Protein AF-A0A7S3U4V9-F1 (afdb_monomer_lite)

Foldseek 3Di:
DDDDDDDDDDQDDDVSVVVVVVVVVVVVVVVVVVVVCPQVDDPHDHDPVRVVVVVVVCVVCVVCVVPVVPDDPPDDDPVNVDFDDDDDQDPVQADPVRHGDPVVVVVVVVVRNVD

Radius of gyration: 22.4 Å; chains: 1; bounding box: 44×35×57 Å

InterPro domains:
  IPR033120 Hotdog acyl-CoA thioesterase (ACOT)-type domain [PS51770] (79-115)

pLDDT: mean 89.46, std 8.71, range [58.09, 97.31]

Secondary structure (DSSP, 8-state):
-PPPP-PPPP--HHHHHHHHHHHHHHHHHHHHHHHHGGGSSTTSPPPHHHHHHHHHHHHHHHHHHH-GGGS-TT---GGGG---------GGGB-TTSPBPHHHHHHHHHHHHH-

Sequence (115 aa):
GRAAQINPLEINGAEQTALFKLGEQRDAARKQARQQAKSSAVGSSLDDQGIKTAHALLEQSAPLLSMPSLAHKGDIFMQNTRLQNTFLTMPQQRNTAGRIFGGFLMRRAYELARS

Structure (mmCIF, N/CA/C/O backbone):
data_AF-A0A7S3U4V9-F1
#
_entry.id   AF-A0A7S3U4V9-F1
#
loop_
_atom_site.group_PDB
_atom_site.id
_atom_site.type_symbol
_atom_site.label_atom_id
_atom_site.label_alt_id
_atom_site.label_comp_id
_atom_site.label_asym_id
_atom_site.label_entity_id
_atom_site.label_seq_id
_atom_site.pdbx_PDB_ins_code
_atom_site.Cartn_x
_atom_site.Cartn_y
_atom_site.Cartn_z
_atom_site.occupancy
_atom_site.B_iso_or_equiv
_atom_site.auth_seq_id
_atom_site.auth_comp_id
_atom_site.auth_asym_id
_atom_site.auth_atom_id
_atom_site.pdbx_PDB_model_num
ATOM 1 N N . GLY A 1 1 ? 0.787 16.608 15.238 1.00 68.31 1 GLY A N 1
ATOM 2 C CA . GLY A 1 1 ? -0.537 16.627 15.892 1.00 68.31 1 GLY A CA 1
ATOM 3 C C . GLY A 1 1 ? -0.365 16.106 17.298 1.00 68.31 1 GLY A C 1
ATOM 4 O O . GLY A 1 1 ? 0.432 15.192 17.462 1.00 68.31 1 GLY A O 1
ATOM 5 N N . ARG A 1 2 ? -1.026 16.703 18.295 1.00 82.44 2 ARG A N 1
ATOM 6 C CA . ARG A 1 2 ? -0.991 16.181 19.671 1.00 82.44 2 ARG A CA 1
ATOM 7 C C . ARG A 1 2 ? -1.712 14.833 19.731 1.00 82.44 2 ARG A C 1
ATOM 9 O O . ARG A 1 2 ? -2.635 14.606 18.949 1.00 82.44 2 ARG A O 1
ATOM 16 N N . ALA A 1 3 ? -1.268 13.954 20.625 1.00 84.19 3 ALA A N 1
ATOM 17 C CA . ALA A 1 3 ? -1.981 12.716 20.904 1.00 84.19 3 ALA A CA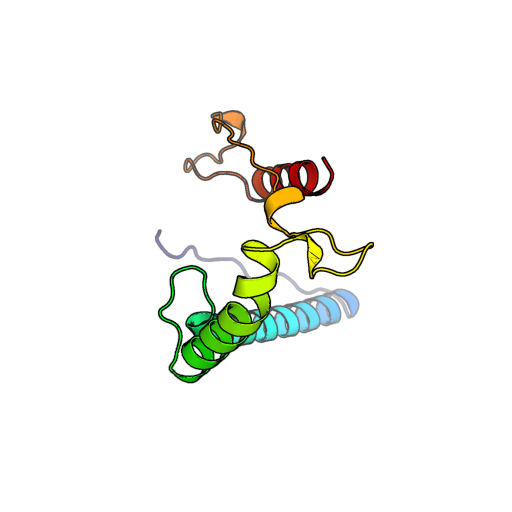 1
ATOM 18 C C . ALA A 1 3 ? -3.376 13.058 21.444 1.00 84.19 3 ALA A C 1
ATOM 20 O O . ALA A 1 3 ? -3.507 13.920 22.313 1.00 84.19 3 ALA A O 1
ATOM 21 N N . ALA A 1 4 ? -4.403 12.422 20.890 1.00 88.75 4 ALA A N 1
ATOM 22 C CA . ALA A 1 4 ? -5.759 12.509 21.409 1.00 88.75 4 ALA A CA 1
ATOM 23 C C . ALA A 1 4 ? -5.983 11.340 22.368 1.00 88.75 4 ALA A C 1
ATOM 25 O O . ALA A 1 4 ? -5.586 10.214 22.062 1.00 88.75 4 ALA A O 1
ATOM 26 N N . GLN A 1 5 ? -6.613 11.603 23.511 1.00 93.19 5 GLN A N 1
ATOM 27 C CA . GLN A 1 5 ? -7.109 10.537 24.369 1.00 93.19 5 GLN A CA 1
ATOM 28 C C . GLN A 1 5 ? -8.274 9.850 23.651 1.00 93.19 5 GLN A C 1
ATOM 30 O O . GLN A 1 5 ? -9.198 10.515 23.184 1.00 93.19 5 GLN A O 1
ATOM 35 N N . ILE A 1 6 ? -8.196 8.528 23.520 1.00 92.69 6 ILE A N 1
ATOM 36 C CA . ILE A 1 6 ? -9.224 7.708 22.877 1.00 92.69 6 ILE A CA 1
ATOM 37 C C . ILE A 1 6 ? -9.872 6.864 23.968 1.00 92.69 6 ILE A C 1
ATOM 39 O O . ILE A 1 6 ? -9.168 6.217 24.744 1.00 92.69 6 ILE A O 1
ATOM 43 N N . ASN A 1 7 ? -11.202 6.881 24.026 1.00 94.75 7 ASN A N 1
ATOM 44 C CA . ASN A 1 7 ? -11.947 6.052 24.965 1.00 94.75 7 ASN A CA 1
ATOM 45 C C . ASN A 1 7 ? -11.820 4.568 24.575 1.00 94.75 7 ASN A C 1
ATOM 47 O O . ASN A 1 7 ? -11.888 4.257 23.380 1.00 94.75 7 ASN A O 1
ATOM 51 N N . PRO A 1 8 ? -11.648 3.652 25.545 1.00 91.12 8 PRO A N 1
ATOM 52 C CA . PRO A 1 8 ? -11.678 2.221 25.271 1.00 91.12 8 PRO A CA 1
ATOM 53 C C . PRO A 1 8 ? -13.008 1.801 24.639 1.00 91.12 8 PRO A C 1
ATOM 55 O O . PRO A 1 8 ? -14.055 2.372 24.940 1.00 91.12 8 PRO A O 1
ATOM 58 N N . LEU A 1 9 ? -12.961 0.792 23.770 1.00 90.88 9 LEU A N 1
ATOM 59 C CA . LEU A 1 9 ? -14.172 0.165 23.248 1.00 90.88 9 LEU A CA 1
ATOM 60 C C . LEU A 1 9 ? -14.778 -0.727 24.333 1.00 90.88 9 LEU A C 1
ATOM 62 O O . LEU A 1 9 ? -14.061 -1.506 24.961 1.00 90.88 9 LEU A O 1
ATOM 66 N N . GLU A 1 10 ? -16.090 -0.639 24.525 1.00 93.56 10 GLU A N 1
ATOM 67 C CA . GLU A 1 10 ? -16.818 -1.598 25.351 1.00 93.56 10 GLU A CA 1
ATOM 68 C C . GLU A 1 10 ? -16.939 -2.921 24.592 1.00 93.56 10 GLU A C 1
ATOM 70 O O . GLU A 1 10 ? -17.393 -2.951 23.447 1.00 93.56 10 GLU A O 1
ATOM 75 N N . ILE A 1 11 ? -16.498 -4.012 25.219 1.00 92.69 11 ILE A N 1
ATOM 76 C CA . ILE A 1 11 ? -16.521 -5.353 24.633 1.00 92.69 11 ILE A CA 1
ATOM 77 C C . ILE A 1 11 ? -17.597 -6.154 25.354 1.00 92.69 11 ILE A C 1
ATOM 79 O O . ILE A 1 11 ? -17.430 -6.537 26.509 1.00 92.69 11 ILE A O 1
ATOM 83 N N . ASN A 1 12 ? -18.687 -6.430 24.649 1.00 93.62 12 ASN A N 1
ATOM 84 C CA . ASN A 1 12 ? -19.845 -7.137 25.168 1.00 93.62 12 ASN A CA 1
ATOM 85 C C . ASN A 1 12 ? -20.048 -8.450 24.399 1.00 93.62 12 ASN A C 1
ATOM 87 O O . ASN A 1 12 ? -20.328 -8.464 23.200 1.00 93.62 12 ASN A O 1
ATOM 91 N N . GLY A 1 13 ? -19.926 -9.574 25.106 1.00 95.81 13 GLY A N 1
ATOM 92 C CA . GLY A 1 13 ? -20.169 -10.907 24.554 1.00 95.81 13 GLY A CA 1
ATOM 93 C C . GLY A 1 13 ? -18.958 -11.576 23.888 1.00 95.81 13 GLY A C 1
ATOM 94 O O . GLY A 1 13 ? -17.887 -10.993 23.690 1.00 95.81 13 GLY A O 1
ATOM 95 N N . ALA A 1 14 ? -19.141 -12.855 23.552 1.00 95.12 14 ALA A N 1
ATOM 96 C CA . ALA A 1 14 ? -18.080 -13.716 23.029 1.00 95.12 14 ALA A CA 1
ATOM 97 C C . ALA A 1 14 ? -17.614 -13.298 21.623 1.00 95.12 14 ALA A C 1
ATOM 99 O O . ALA A 1 14 ? -16.417 -13.308 21.339 1.00 95.12 14 ALA A O 1
ATOM 100 N N . GLU A 1 15 ? -18.544 -12.878 20.760 1.00 95.06 15 GLU A N 1
ATOM 101 C CA . GLU A 1 15 ? -18.242 -12.459 19.387 1.00 95.06 15 GLU A CA 1
ATOM 102 C C . GLU A 1 15 ? -17.353 -11.207 19.349 1.00 95.06 15 GLU A C 1
ATOM 104 O O . GLU A 1 15 ? -16.313 -11.200 18.688 1.00 95.06 15 GLU A O 1
ATOM 109 N N . GLN A 1 16 ? -17.707 -10.166 20.110 1.00 95.69 16 GLN A N 1
ATOM 110 C CA . GLN A 1 16 ? -16.923 -8.928 20.159 1.00 95.69 16 GLN A CA 1
ATOM 111 C C . GLN A 1 16 ? -15.524 -9.171 20.729 1.00 95.69 16 GLN A C 1
ATOM 113 O O . GLN A 1 16 ? -14.545 -8.624 20.223 1.00 95.69 16 GLN A O 1
ATOM 118 N N . THR A 1 17 ? -15.412 -10.053 21.726 1.00 94.88 17 THR A N 1
ATOM 119 C CA . THR A 1 17 ? -14.121 -10.462 22.297 1.00 94.88 17 THR A CA 1
ATOM 120 C C . THR A 1 17 ? -13.234 -11.129 21.245 1.00 94.88 17 THR A C 1
ATOM 122 O O . THR A 1 17 ? -12.049 -10.806 21.123 1.00 94.88 17 THR A O 1
ATOM 125 N N . ALA A 1 18 ? -13.807 -12.029 20.440 1.00 96.06 18 ALA A N 1
ATOM 126 C CA . ALA A 1 18 ? -13.087 -12.692 19.359 1.00 96.06 18 ALA A CA 1
ATOM 127 C C . ALA A 1 18 ? -12.628 -11.694 18.279 1.00 96.06 18 ALA A C 1
ATOM 129 O O . ALA A 1 18 ? -11.468 -11.735 17.858 1.00 96.06 18 ALA A O 1
ATOM 130 N N . LEU A 1 19 ? -13.497 -10.760 17.871 1.00 95.81 19 LEU A N 1
ATOM 131 C CA . LEU A 1 19 ? -13.160 -9.713 16.900 1.00 95.81 19 LEU A CA 1
ATOM 132 C C . LEU A 1 19 ? -12.058 -8.780 17.408 1.00 95.81 19 LEU A C 1
ATOM 134 O O . LEU A 1 19 ? -11.158 -8.431 16.639 1.00 95.81 19 LEU A O 1
ATOM 138 N N . PHE A 1 20 ? -12.099 -8.407 18.689 1.00 95.19 20 PHE A N 1
ATOM 139 C CA . PHE A 1 20 ? -11.090 -7.552 19.307 1.00 95.19 20 PHE A CA 1
ATOM 140 C C . PHE A 1 20 ? -9.714 -8.227 19.299 1.00 95.19 20 PHE A C 1
ATOM 142 O O . PHE A 1 20 ? -8.757 -7.661 18.766 1.00 95.19 20 PHE A O 1
ATOM 149 N N . LYS A 1 21 ? -9.636 -9.485 19.756 1.00 96.00 21 LYS A N 1
ATOM 150 C CA . LYS A 1 21 ? -8.399 -10.286 19.743 1.00 96.00 21 LYS A CA 1
ATOM 151 C C . LYS A 1 21 ? -7.832 -10.448 18.330 1.00 96.00 21 LYS A C 1
ATOM 153 O O . LYS A 1 21 ? -6.625 -10.345 18.113 1.00 96.00 21 LYS A O 1
ATOM 158 N N . LEU A 1 22 ? -8.699 -10.663 17.342 1.00 96.56 22 LEU A N 1
ATOM 159 C CA . LEU A 1 22 ? -8.297 -10.738 15.938 1.00 96.56 22 LEU A CA 1
ATOM 160 C C . LEU A 1 22 ? -7.782 -9.382 15.416 1.00 96.56 22 LEU A C 1
ATOM 162 O O . LEU A 1 22 ? -6.840 -9.330 14.626 1.00 96.56 22 LEU A O 1
ATOM 166 N N . GLY A 1 23 ? -8.373 -8.270 15.858 1.00 95.75 23 GLY A N 1
ATOM 167 C CA . GLY A 1 23 ? -7.891 -6.914 15.585 1.00 95.75 23 GLY A CA 1
ATOM 168 C C . GLY A 1 23 ? -6.480 -6.664 16.122 1.00 95.75 23 GLY A C 1
ATOM 169 O O . GLY A 1 23 ? -5.633 -6.162 15.381 1.00 95.75 23 GLY A O 1
ATOM 170 N N . GLU A 1 24 ? -6.203 -7.077 17.360 1.00 95.81 24 GLU A N 1
A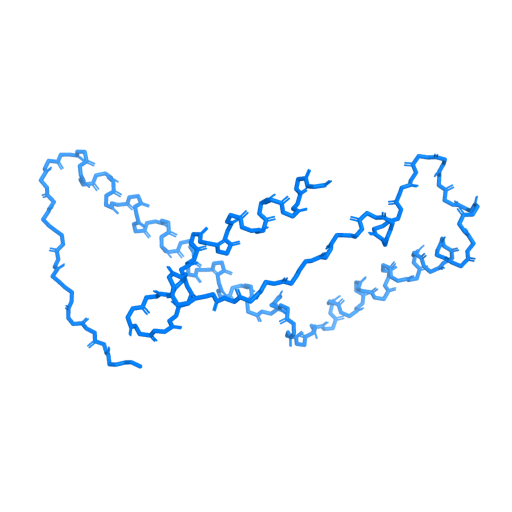TOM 171 C CA . GLU A 1 24 ? -4.874 -6.968 17.978 1.00 95.81 24 GLU A CA 1
ATOM 172 C C . GLU A 1 24 ? -3.816 -7.757 17.202 1.00 95.81 24 GLU A C 1
ATOM 174 O O . GLU A 1 24 ? -2.742 -7.230 16.902 1.00 95.81 24 GLU A O 1
ATOM 179 N N . GLN A 1 25 ? -4.140 -8.990 16.797 1.00 97.31 25 GLN A N 1
ATOM 180 C CA . GLN A 1 25 ? -3.257 -9.818 15.971 1.00 97.31 25 GLN A CA 1
ATOM 181 C C . GLN A 1 25 ? -2.925 -9.139 14.635 1.00 97.31 25 GLN A C 1
ATOM 183 O O . GLN A 1 25 ? -1.760 -9.091 14.234 1.00 97.31 25 GLN A O 1
ATOM 188 N N . ARG A 1 26 ? -3.926 -8.556 13.959 1.00 96.81 26 ARG A N 1
ATOM 189 C CA . ARG A 1 26 ? -3.711 -7.815 12.705 1.00 96.81 26 ARG A CA 1
ATOM 190 C C . ARG A 1 26 ? -2.854 -6.569 12.909 1.00 96.81 26 ARG A C 1
ATOM 192 O O . ARG A 1 26 ? -2.003 -6.279 12.069 1.00 96.81 26 ARG A O 1
ATOM 199 N N . ASP A 1 27 ? -3.063 -5.818 13.990 1.00 95.62 27 ASP A N 1
ATOM 200 C CA . ASP A 1 27 ? -2.258 -4.624 14.262 1.00 95.62 27 ASP A CA 1
ATOM 201 C C . ASP A 1 27 ? -0.801 -4.982 14.581 1.00 95.62 27 ASP A C 1
ATOM 203 O O . ASP A 1 27 ? 0.113 -4.334 14.062 1.00 95.62 27 ASP A O 1
ATOM 207 N N . ALA A 1 28 ? -0.574 -6.049 15.353 1.00 96.31 28 ALA A N 1
ATOM 208 C CA . ALA A 1 28 ? 0.758 -6.581 15.625 1.00 96.31 28 ALA A CA 1
ATOM 209 C C . ALA A 1 28 ? 1.472 -6.996 14.328 1.00 96.31 28 ALA A C 1
ATOM 211 O O . ALA A 1 28 ? 2.584 -6.530 14.063 1.00 96.31 28 ALA A O 1
ATOM 212 N N . ALA A 1 29 ? 0.803 -7.774 13.470 1.00 95.62 29 ALA A N 1
ATOM 213 C CA . ALA A 1 29 ? 1.345 -8.183 12.175 1.00 95.62 29 ALA A CA 1
ATOM 214 C C . ALA A 1 29 ? 1.657 -6.973 11.275 1.00 95.62 29 ALA A C 1
ATOM 216 O O . ALA A 1 29 ? 2.736 -6.881 10.690 1.00 95.62 29 ALA A O 1
ATOM 217 N N . ARG A 1 30 ? 0.758 -5.979 11.218 1.00 93.88 30 ARG A N 1
ATOM 218 C CA . ARG A 1 30 ? 0.970 -4.739 10.453 1.00 93.88 30 ARG A CA 1
ATOM 219 C C . ARG A 1 30 ? 2.171 -3.941 10.964 1.00 93.88 30 ARG A C 1
ATOM 221 O O . ARG A 1 30 ? 2.901 -3.360 10.161 1.00 93.88 30 ARG A O 1
ATOM 228 N N . LYS A 1 31 ? 2.375 -3.870 12.282 1.00 92.56 31 LYS A N 1
ATOM 229 C CA . LYS A 1 31 ? 3.534 -3.194 12.888 1.00 92.56 31 LYS A CA 1
ATOM 230 C C . LYS A 1 31 ? 4.840 -3.907 12.538 1.00 92.56 31 LYS A C 1
ATOM 232 O O . LYS A 1 31 ? 5.782 -3.228 12.134 1.00 92.56 31 LYS A O 1
ATOM 237 N N . GLN A 1 32 ? 4.874 -5.237 12.620 1.00 91.94 32 GLN A N 1
ATOM 238 C CA . GLN A 1 32 ? 6.036 -6.043 12.228 1.00 91.94 32 GLN A CA 1
ATOM 239 C C . GLN A 1 32 ? 6.364 -5.871 10.738 1.00 91.94 32 GLN A C 1
ATOM 241 O O . GLN A 1 32 ? 7.495 -5.532 10.396 1.00 91.94 32 GLN A O 1
ATOM 246 N N . ALA A 1 33 ? 5.363 -5.979 9.859 1.00 88.75 33 ALA A N 1
ATOM 247 C CA . ALA A 1 33 ? 5.540 -5.781 8.420 1.00 88.75 33 ALA A CA 1
ATOM 248 C C . ALA A 1 33 ? 6.076 -4.378 8.088 1.00 88.75 33 ALA A C 1
ATOM 250 O O . ALA A 1 33 ? 6.969 -4.231 7.261 1.00 88.75 33 ALA A O 1
ATOM 251 N N . ARG A 1 34 ? 5.593 -3.331 8.775 1.00 85.19 34 ARG A N 1
ATOM 252 C CA . ARG A 1 34 ? 6.128 -1.966 8.614 1.00 85.19 34 ARG A CA 1
ATOM 253 C C . ARG A 1 34 ? 7.583 -1.842 9.049 1.00 85.19 34 ARG A C 1
ATOM 255 O O . ARG A 1 34 ? 8.311 -1.072 8.439 1.00 85.19 34 ARG A O 1
ATOM 262 N N . GLN A 1 35 ? 7.993 -2.527 10.115 1.00 83.06 35 GLN A N 1
ATOM 263 C CA . GLN A 1 35 ? 9.385 -2.505 10.568 1.00 83.06 35 GLN A CA 1
ATOM 264 C C . GLN A 1 35 ? 10.305 -3.189 9.556 1.00 83.06 35 GLN A C 1
ATOM 266 O O . GLN A 1 35 ? 11.357 -2.639 9.251 1.00 83.06 35 GLN A O 1
ATOM 271 N N . GLN A 1 36 ? 9.873 -4.319 8.993 1.00 79.69 36 GLN A N 1
ATOM 272 C CA . GLN A 1 36 ? 10.601 -5.034 7.943 1.00 79.69 36 GLN A CA 1
ATOM 273 C C . GLN A 1 36 ? 10.671 -4.219 6.644 1.00 79.69 36 GLN A C 1
ATOM 275 O O . GLN A 1 36 ? 11.732 -4.095 6.052 1.00 79.69 36 GLN A O 1
ATOM 280 N N . ALA A 1 37 ? 9.569 -3.579 6.245 1.00 72.50 37 ALA A N 1
ATOM 281 C CA . ALA A 1 37 ? 9.490 -2.797 5.012 1.00 72.50 37 ALA A CA 1
ATOM 282 C C . ALA A 1 37 ? 10.220 -1.440 5.064 1.00 72.50 37 ALA A C 1
ATOM 284 O O . ALA A 1 37 ? 10.285 -0.754 4.046 1.00 72.50 37 ALA A O 1
ATOM 285 N N . LYS A 1 38 ? 10.774 -1.015 6.212 1.00 66.44 38 LYS A N 1
ATOM 286 C CA . LYS A 1 38 ? 11.541 0.245 6.307 1.00 66.44 38 LYS A CA 1
ATOM 287 C C . LYS A 1 38 ? 12.776 0.264 5.400 1.00 66.44 38 LYS A C 1
ATOM 289 O O . LYS A 1 38 ? 13.153 1.344 4.960 1.00 66.44 38 LYS A O 1
ATOM 294 N N . SER A 1 39 ? 13.379 -0.892 5.119 1.00 61.47 39 SER A N 1
ATOM 295 C CA . SER A 1 39 ? 14.497 -1.027 4.173 1.00 61.47 39 SER A CA 1
ATOM 296 C C . SER A 1 39 ? 14.050 -1.125 2.708 1.00 61.47 39 SER A C 1
ATOM 298 O O . SER A 1 39 ? 14.878 -0.999 1.813 1.00 61.47 39 SER A O 1
ATOM 300 N N . SER A 1 40 ? 12.754 -1.333 2.451 1.00 59.25 40 SER A N 1
ATOM 301 C CA . SER A 1 40 ? 12.176 -1.581 1.118 1.00 59.25 40 SER A CA 1
ATOM 302 C C . SER A 1 40 ? 11.234 -0.464 0.647 1.00 59.25 40 SER A C 1
ATOM 304 O O . SER A 1 40 ? 10.490 -0.639 -0.319 1.00 59.25 40 SER A O 1
ATOM 306 N N . ALA A 1 41 ? 11.190 0.66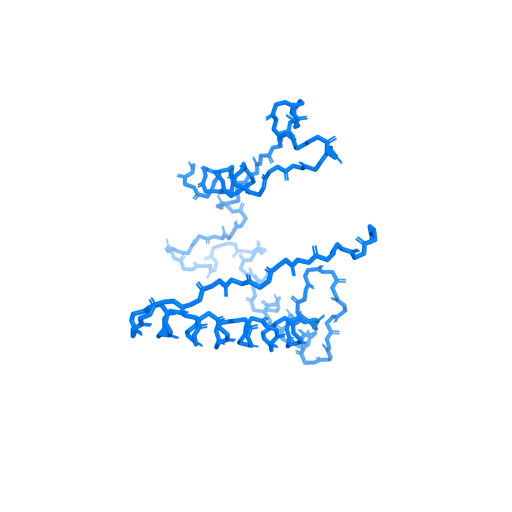4 1.357 1.00 62.50 41 ALA A N 1
ATOM 307 C CA . ALA A 1 41 ? 10.316 1.774 1.011 1.00 62.50 41 ALA A CA 1
ATOM 308 C C . ALA A 1 41 ? 10.790 2.451 -0.285 1.00 62.50 41 ALA A C 1
ATOM 310 O O . ALA A 1 41 ? 11.981 2.588 -0.541 1.00 62.50 41 ALA A O 1
ATOM 311 N N . VAL A 1 42 ? 9.857 2.935 -1.106 1.00 58.09 42 VAL A N 1
ATOM 312 C CA . VAL A 1 42 ? 10.208 3.737 -2.287 1.00 58.09 42 VAL A CA 1
ATOM 313 C C . VAL A 1 42 ? 11.020 4.957 -1.831 1.00 58.09 42 VAL A C 1
ATOM 315 O O . VAL A 1 42 ? 10.514 5.788 -1.077 1.00 58.09 42 VAL A O 1
ATOM 318 N N . GLY A 1 43 ? 12.279 5.037 -2.268 1.00 58.62 43 GLY A N 1
ATOM 319 C CA . GLY A 1 43 ? 13.223 6.088 -1.877 1.00 58.62 43 GLY A CA 1
ATOM 320 C C . GLY A 1 43 ? 14.133 5.761 -0.686 1.00 58.62 43 GLY A C 1
ATOM 321 O O . GLY A 1 43 ? 14.939 6.614 -0.318 1.00 58.62 43 GLY A O 1
ATOM 322 N N . SER A 1 44 ? 14.057 4.566 -0.084 1.00 68.50 44 SER A N 1
ATOM 323 C CA . SER A 1 44 ? 15.114 4.096 0.822 1.00 68.50 44 SER A CA 1
ATOM 324 C C . SER A 1 44 ? 16.348 3.665 0.027 1.00 68.50 44 SER A C 1
ATOM 326 O O . SER A 1 44 ? 16.229 3.134 -1.078 1.00 68.50 44 SER A O 1
ATOM 328 N N . SER A 1 45 ? 17.542 3.886 0.587 1.00 72.44 45 SER A N 1
ATOM 329 C CA . SER A 1 45 ? 18.768 3.306 0.028 1.00 72.44 45 SER A CA 1
ATOM 330 C C . SER A 1 45 ? 18.628 1.787 0.023 1.00 72.44 45 SER A C 1
ATOM 332 O O . SER A 1 45 ? 18.276 1.210 1.054 1.00 72.44 45 SER A O 1
ATOM 334 N N . LEU A 1 46 ? 18.893 1.156 -1.123 1.00 77.12 46 LEU A N 1
ATOM 335 C CA . LEU A 1 46 ? 19.039 -0.294 -1.175 1.00 77.12 46 LEU A CA 1
ATOM 336 C C . LEU A 1 46 ? 20.247 -0.698 -0.324 1.00 77.12 46 LEU A C 1
ATOM 338 O O . LEU A 1 46 ? 21.232 0.040 -0.240 1.00 77.12 46 LEU A O 1
ATOM 342 N N . ASP A 1 47 ? 20.150 -1.858 0.311 1.00 84.44 47 ASP A N 1
ATOM 343 C CA . ASP A 1 47 ? 21.300 -2.533 0.896 1.00 84.44 47 ASP A CA 1
ATOM 344 C C . ASP A 1 47 ? 22.156 -3.185 -0.205 1.00 84.44 47 ASP A C 1
ATOM 346 O O . ASP A 1 47 ? 21.751 -3.276 -1.369 1.00 84.44 47 ASP A O 1
ATOM 350 N N . ASP A 1 48 ? 23.353 -3.659 0.146 1.00 86.81 48 ASP A N 1
ATOM 351 C CA . ASP A 1 48 ? 24.291 -4.242 -0.826 1.00 86.81 48 ASP A CA 1
ATOM 352 C C . ASP A 1 48 ? 23.683 -5.422 -1.600 1.00 86.81 48 ASP A C 1
ATOM 354 O O . ASP A 1 48 ? 23.981 -5.631 -2.778 1.00 86.81 48 ASP A O 1
ATOM 358 N N . GLN A 1 49 ? 22.814 -6.200 -0.950 1.00 87.75 49 GLN A N 1
ATOM 359 C CA . GLN A 1 49 ? 22.104 -7.309 -1.587 1.00 87.75 49 GLN A CA 1
ATOM 360 C C . GLN A 1 49 ? 21.028 -6.809 -2.554 1.00 87.75 49 GLN A C 1
ATOM 362 O O . GLN A 1 49 ? 20.916 -7.325 -3.670 1.00 87.75 49 GLN A O 1
ATOM 367 N N . GLY A 1 50 ? 20.282 -5.771 -2.179 1.00 86.88 50 GLY A N 1
ATOM 368 C CA . GLY A 1 50 ? 19.343 -5.086 -3.056 1.00 86.88 50 GLY A CA 1
ATOM 369 C C . GLY A 1 50 ? 20.020 -4.515 -4.301 1.00 86.88 50 GLY A C 1
ATOM 370 O O . GLY A 1 50 ? 19.515 -4.711 -5.405 1.00 86.88 50 GLY A O 1
ATOM 371 N N . ILE A 1 51 ? 21.195 -3.890 -4.158 1.00 88.75 51 ILE A N 1
ATOM 372 C CA . ILE A 1 51 ? 21.974 -3.363 -5.292 1.00 88.75 51 ILE A CA 1
ATOM 373 C C . ILE A 1 51 ? 22.407 -4.494 -6.230 1.00 88.75 51 ILE A C 1
ATOM 375 O O . ILE A 1 51 ? 22.200 -4.394 -7.439 1.00 88.75 51 ILE A O 1
ATOM 379 N N . LYS A 1 52 ? 22.959 -5.591 -5.691 1.00 93.50 52 LYS A N 1
ATOM 380 C CA . LYS A 1 52 ? 23.351 -6.764 -6.495 1.00 93.50 52 LYS A CA 1
ATOM 381 C C . LYS A 1 52 ? 22.168 -7.349 -7.260 1.00 93.50 52 LYS A C 1
ATOM 383 O O . LYS A 1 52 ? 22.293 -7.661 -8.441 1.00 93.50 52 LYS A O 1
ATOM 388 N N . THR A 1 53 ? 21.017 -7.454 -6.602 1.00 92.12 53 THR A N 1
ATOM 389 C CA . THR A 1 53 ? 19.787 -7.972 -7.212 1.00 92.12 53 THR A CA 1
ATOM 390 C C . THR A 1 53 ? 19.299 -7.048 -8.326 1.00 92.12 53 THR A C 1
ATOM 392 O O . THR A 1 53 ? 18.994 -7.512 -9.421 1.00 92.12 53 THR A O 1
ATOM 395 N N . ALA A 1 54 ? 19.278 -5.735 -8.086 1.00 90.25 54 ALA A N 1
ATOM 396 C CA . ALA A 1 54 ? 18.893 -4.749 -9.090 1.00 90.25 54 ALA A CA 1
ATOM 397 C C . ALA A 1 54 ? 19.836 -4.770 -10.303 1.00 90.25 54 ALA A C 1
ATOM 399 O O . ALA A 1 54 ? 19.363 -4.745 -11.437 1.00 90.25 54 ALA A O 1
ATOM 400 N N . HIS A 1 55 ? 21.150 -4.873 -10.079 1.00 94.50 55 HIS A N 1
ATOM 401 C CA . HIS A 1 55 ? 22.131 -4.991 -11.157 1.00 94.50 55 HIS A CA 1
ATOM 402 C C . HIS A 1 55 ? 21.921 -6.268 -11.976 1.00 94.50 55 HIS A C 1
ATOM 404 O O . HIS A 1 55 ? 21.887 -6.202 -13.200 1.00 94.50 55 HIS A O 1
ATOM 410 N N . ALA A 1 56 ? 21.718 -7.415 -11.321 1.00 96.00 56 ALA A N 1
ATOM 411 C CA . ALA A 1 56 ? 21.459 -8.679 -12.007 1.00 96.00 56 ALA A CA 1
ATOM 412 C C . ALA A 1 56 ? 20.181 -8.622 -12.866 1.00 96.00 56 ALA A C 1
ATOM 414 O O . ALA A 1 56 ? 20.177 -9.086 -14.004 1.00 96.00 56 ALA A O 1
ATOM 415 N N . LEU A 1 57 ? 19.108 -8.006 -12.357 1.00 93.12 57 LEU A N 1
ATOM 416 C CA . LEU A 1 57 ? 17.870 -7.796 -13.117 1.00 93.12 57 LEU A CA 1
ATOM 417 C C . LEU A 1 57 ? 18.072 -6.842 -14.305 1.00 93.12 57 LEU A C 1
ATOM 419 O O . LEU A 1 57 ? 17.516 -7.063 -15.384 1.00 93.12 57 LEU A O 1
ATOM 423 N N . LEU A 1 58 ? 18.868 -5.784 -14.128 1.00 92.69 58 LEU A N 1
ATOM 424 C CA . LEU A 1 58 ? 19.204 -4.850 -15.202 1.00 92.69 58 LEU A CA 1
ATOM 425 C C . LEU A 1 58 ? 20.019 -5.544 -16.297 1.00 92.69 58 LEU A C 1
ATOM 427 O O . LEU A 1 58 ? 19.698 -5.405 -17.469 1.00 92.69 58 LEU A O 1
ATOM 431 N N . GLU A 1 59 ? 21.037 -6.318 -15.928 1.00 95.12 59 GLU A N 1
ATOM 432 C CA . GLU A 1 59 ? 21.903 -7.034 -16.867 1.00 95.12 59 GLU A CA 1
ATOM 433 C C . GLU A 1 59 ? 21.114 -8.036 -17.721 1.00 95.12 59 GLU A C 1
ATOM 435 O O . GLU A 1 59 ? 21.314 -8.115 -18.931 1.00 95.12 59 GLU A O 1
ATOM 440 N N . GLN A 1 60 ? 20.145 -8.731 -17.117 1.00 91.19 60 GLN A N 1
ATOM 441 C CA . GLN A 1 60 ? 19.246 -9.644 -17.830 1.00 91.19 60 GLN A CA 1
ATOM 442 C C . GLN A 1 60 ? 18.291 -8.919 -18.789 1.00 91.19 60 GLN A C 1
ATOM 444 O O . GLN A 1 60 ? 18.007 -9.415 -19.877 1.00 91.19 60 GLN A O 1
ATOM 449 N N . SER A 1 61 ? 17.771 -7.754 -18.395 1.00 90.44 61 SER A N 1
ATOM 450 C CA . SER A 1 61 ? 16.732 -7.044 -19.155 1.00 90.44 61 SER A CA 1
ATOM 451 C C . SER A 1 61 ? 17.274 -6.037 -20.173 1.00 90.44 61 SER A C 1
ATOM 453 O O . SER A 1 61 ? 16.601 -5.759 -21.166 1.00 90.44 61 SER A O 1
ATOM 455 N N . ALA A 1 62 ? 18.485 -5.509 -19.987 1.00 92.44 62 ALA A N 1
ATOM 456 C CA . ALA A 1 62 ? 19.059 -4.473 -20.845 1.00 92.44 62 ALA A CA 1
ATOM 457 C C . ALA A 1 62 ? 19.171 -4.877 -22.332 1.00 92.44 62 ALA A C 1
ATOM 459 O O . ALA A 1 62 ? 18.797 -4.059 -23.178 1.00 92.44 62 ALA A O 1
ATOM 460 N N . PRO A 1 63 ? 19.595 -6.106 -22.698 1.00 92.88 63 PRO A N 1
ATOM 461 C CA . PRO A 1 63 ? 19.599 -6.543 -24.096 1.00 92.88 63 PRO A CA 1
ATOM 462 C C . PRO A 1 63 ? 18.192 -6.630 -24.697 1.00 92.88 63 PRO A C 1
ATOM 464 O O . PRO A 1 63 ? 17.995 -6.295 -25.861 1.00 92.88 63 PRO A O 1
ATOM 467 N N . LEU A 1 64 ? 17.199 -7.037 -23.898 1.00 91.81 64 LEU A N 1
ATOM 468 C CA . LEU A 1 64 ? 15.803 -7.129 -24.338 1.00 91.81 64 LEU A CA 1
ATOM 469 C C . LEU A 1 64 ? 15.215 -5.738 -24.604 1.00 91.81 64 LEU A C 1
ATOM 471 O O . LEU A 1 64 ? 14.436 -5.559 -25.536 1.00 91.81 64 LEU A O 1
ATOM 475 N N . LEU A 1 65 ? 15.614 -4.737 -23.814 1.00 88.81 65 LEU A N 1
ATOM 476 C CA . LEU A 1 65 ? 15.205 -3.348 -24.014 1.00 88.81 65 LEU A CA 1
ATOM 477 C C . LEU A 1 65 ? 15.860 -2.717 -25.251 1.00 88.81 65 LEU A C 1
ATOM 479 O O . LEU A 1 65 ? 15.190 -1.980 -25.973 1.00 88.81 65 LEU A O 1
ATOM 483 N N . SER A 1 66 ? 17.148 -2.982 -25.498 1.00 91.06 66 SER A N 1
ATOM 484 C CA . SER A 1 66 ? 17.874 -2.414 -26.645 1.00 91.06 66 SER A CA 1
ATOM 485 C C . SER A 1 66 ? 17.521 -3.098 -27.965 1.00 91.06 66 SER A C 1
ATOM 487 O O . SER A 1 66 ? 17.479 -2.449 -29.010 1.00 91.06 66 SER A O 1
ATOM 489 N N . MET A 1 67 ? 17.226 -4.396 -27.917 1.00 91.88 67 MET A N 1
ATOM 490 C CA . MET A 1 67 ? 16.850 -5.209 -29.064 1.00 91.88 67 MET A CA 1
ATOM 491 C C . MET A 1 67 ? 15.579 -6.012 -28.741 1.00 91.88 67 MET A C 1
ATOM 493 O O . MET A 1 67 ? 15.651 -7.199 -28.413 1.00 91.88 67 MET A O 1
ATOM 497 N N . PRO A 1 68 ? 14.390 -5.396 -28.888 1.00 86.38 68 PRO A N 1
ATOM 498 C CA . PRO A 1 68 ? 13.112 -6.033 -28.559 1.00 86.38 68 PRO A CA 1
ATOM 499 C C . PRO A 1 68 ? 12.829 -7.332 -29.323 1.00 86.38 68 PRO A C 1
ATOM 501 O O . PRO A 1 68 ? 12.027 -8.143 -28.874 1.00 86.38 68 PRO A O 1
ATOM 504 N N . SER A 1 69 ? 13.492 -7.559 -30.461 1.00 88.50 69 SER A N 1
ATOM 505 C CA . SER A 1 69 ? 13.386 -8.799 -31.238 1.00 88.50 69 SER A CA 1
ATOM 506 C C . SER A 1 69 ? 13.913 -10.040 -30.509 1.00 88.50 69 SER A C 1
ATOM 508 O O . SER A 1 69 ? 13.557 -11.147 -30.907 1.00 88.50 69 SER A O 1
ATOM 510 N N . LEU A 1 70 ? 14.744 -9.876 -29.471 1.00 92.25 70 LEU A N 1
ATOM 511 C CA . LEU A 1 70 ? 15.210 -10.981 -28.628 1.00 92.25 70 LEU A CA 1
ATOM 512 C C . LEU A 1 70 ? 14.166 -11.422 -27.591 1.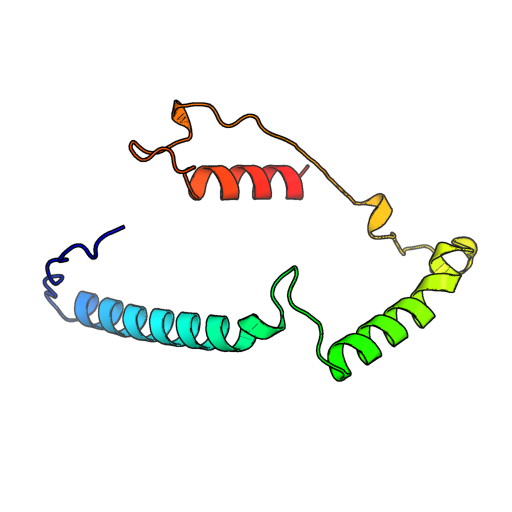00 92.25 70 LEU A C 1
ATOM 514 O O . LEU A 1 70 ? 14.296 -12.515 -27.042 1.00 92.25 70 LEU A O 1
ATOM 518 N N . ALA A 1 71 ? 13.152 -10.599 -27.308 1.00 89.88 71 ALA A N 1
ATOM 519 C CA . ALA A 1 71 ? 12.086 -10.964 -26.380 1.00 89.88 71 ALA A CA 1
ATOM 520 C C . ALA A 1 71 ? 11.185 -12.060 -26.968 1.00 89.88 71 ALA A C 1
ATOM 522 O O . ALA A 1 71 ? 11.063 -12.213 -28.189 1.00 89.88 71 ALA A O 1
ATOM 523 N N . HIS A 1 72 ? 10.532 -12.842 -26.106 1.00 90.44 72 HIS A N 1
ATOM 524 C CA . HIS A 1 72 ? 9.613 -13.867 -26.578 1.00 90.44 72 HIS A CA 1
ATOM 525 C C . HIS A 1 72 ? 8.391 -13.218 -27.248 1.00 90.44 72 HIS A C 1
ATOM 527 O O . HIS A 1 72 ? 7.950 -12.140 -26.858 1.00 90.44 72 HIS A O 1
ATOM 533 N N . LYS A 1 73 ? 7.789 -13.888 -28.242 1.00 84.69 73 LYS A N 1
ATOM 534 C CA . LYS A 1 73 ? 6.679 -13.330 -29.047 1.00 84.69 73 LYS A CA 1
ATOM 535 C C . LYS A 1 73 ? 5.416 -12.963 -28.242 1.00 84.69 73 LYS A C 1
ATOM 537 O O . LYS A 1 73 ? 4.524 -12.336 -28.802 1.00 84.69 73 LYS A O 1
ATOM 542 N N . GLY A 1 74 ? 5.327 -13.363 -26.973 1.00 87.06 74 GLY A N 1
ATOM 543 C CA . GLY A 1 74 ? 4.236 -13.019 -26.055 1.00 87.06 74 GLY A CA 1
ATOM 544 C C . GLY A 1 74 ? 4.620 -12.052 -24.932 1.00 87.06 74 GLY A C 1
ATOM 545 O O . GLY A 1 74 ? 3.754 -11.692 -24.138 1.00 87.06 74 GLY A O 1
ATOM 546 N N . ASP A 1 75 ? 5.884 -11.636 -24.844 1.00 89.50 75 ASP A N 1
ATOM 547 C CA . ASP A 1 75 ? 6.337 -10.758 -23.770 1.00 89.50 75 ASP A CA 1
ATOM 548 C C . ASP A 1 75 ? 5.895 -9.318 -24.039 1.00 89.50 75 ASP A C 1
ATOM 550 O O . ASP A 1 75 ? 6.074 -8.774 -25.131 1.00 89.50 75 ASP A O 1
ATOM 554 N N . ILE A 1 76 ? 5.343 -8.670 -23.013 1.00 90.19 76 ILE A N 1
ATOM 555 C CA . ILE A 1 76 ? 4.984 -7.253 -23.054 1.00 90.19 76 ILE A CA 1
ATOM 556 C C . ILE A 1 76 ? 5.836 -6.522 -22.023 1.00 90.19 76 ILE A C 1
ATOM 558 O O . ILE A 1 76 ? 5.758 -6.788 -20.824 1.00 90.19 76 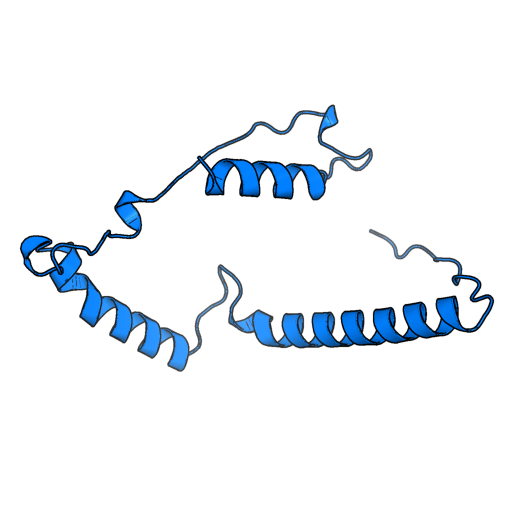ILE A O 1
ATOM 562 N N . PHE A 1 77 ? 6.652 -5.575 -22.484 1.00 90.12 77 PHE A N 1
ATOM 563 C CA . PHE A 1 77 ? 7.473 -4.766 -21.587 1.00 90.12 77 PHE A CA 1
ATOM 564 C C . PHE A 1 77 ? 6.615 -3.844 -20.719 1.00 90.12 77 PHE A C 1
ATOM 566 O O . PHE A 1 77 ? 5.687 -3.203 -21.210 1.00 90.12 77 PHE A O 1
ATOM 573 N N . MET A 1 78 ? 6.992 -3.698 -19.445 1.00 90.88 78 MET A N 1
ATOM 574 C CA . MET A 1 78 ? 6.275 -2.859 -18.471 1.00 90.88 78 MET A CA 1
ATOM 575 C C . MET A 1 78 ? 6.081 -1.410 -18.942 1.00 90.88 78 MET A C 1
ATOM 577 O O . MET A 1 78 ? 5.076 -0.780 -18.623 1.00 90.88 78 MET A O 1
ATOM 581 N N . GLN A 1 79 ? 7.032 -0.872 -19.713 1.00 89.69 79 GLN A N 1
ATOM 582 C CA . GLN A 1 79 ? 6.937 0.480 -20.273 1.00 89.69 79 GLN A CA 1
ATOM 583 C C . GLN A 1 79 ? 5.748 0.643 -21.232 1.00 89.69 79 GLN A C 1
ATOM 585 O O . GLN A 1 79 ? 5.168 1.724 -21.294 1.00 89.69 79 GLN A O 1
ATOM 590 N N . ASN A 1 80 ? 5.349 -0.433 -21.918 1.00 91.12 80 ASN A N 1
ATOM 591 C CA . ASN A 1 80 ? 4.242 -0.438 -22.874 1.00 91.12 80 ASN A CA 1
ATOM 592 C C . ASN A 1 80 ? 2.873 -0.553 -22.186 1.00 91.12 80 ASN A C 1
ATOM 594 O O . ASN A 1 80 ? 1.858 -0.247 -22.798 1.00 91.12 80 ASN A O 1
ATOM 598 N N . THR A 1 81 ? 2.831 -0.976 -20.920 1.00 92.81 81 THR A N 1
ATOM 599 C CA . THR A 1 81 ? 1.599 -1.096 -20.119 1.00 92.81 81 THR A CA 1
ATOM 600 C C . THR A 1 81 ? 1.498 -0.009 -19.049 1.00 92.81 81 THR A C 1
ATOM 602 O O . THR A 1 81 ? 0.718 -0.125 -18.105 1.00 92.81 81 THR A O 1
ATOM 605 N N . ARG A 1 82 ? 2.336 1.033 -19.128 1.00 92.25 82 ARG A N 1
ATOM 606 C CA . ARG A 1 82 ? 2.382 2.093 -18.122 1.00 92.25 82 ARG A CA 1
ATOM 607 C C . ARG A 1 82 ? 1.192 3.032 -18.291 1.00 92.25 82 ARG A C 1
ATOM 609 O O . ARG A 1 82 ? 1.036 3.667 -19.327 1.00 92.25 82 ARG A O 1
ATOM 616 N N . LEU A 1 83 ? 0.431 3.205 -17.215 1.00 94.25 83 LEU A N 1
ATOM 617 C CA . LEU A 1 83 ? -0.660 4.172 -17.130 1.00 94.25 83 LEU A CA 1
ATOM 618 C C . LEU A 1 83 ? -0.315 5.251 -16.109 1.00 94.25 83 LEU A C 1
ATOM 620 O O . LEU A 1 83 ? 0.245 4.971 -15.046 1.00 94.25 83 LEU A O 1
ATOM 624 N N . GLN A 1 84 ? -0.627 6.501 -16.434 1.00 92.44 84 GLN A N 1
ATOM 625 C CA . GLN A 1 84 ? -0.367 7.646 -15.568 1.00 92.44 84 GLN A CA 1
ATOM 626 C C . GLN A 1 84 ? -1.570 8.576 -15.562 1.00 92.44 84 GLN A C 1
ATOM 628 O O . GLN A 1 84 ? -2.200 8.796 -16.592 1.00 92.44 84 GLN A O 1
ATOM 633 N N . ASN A 1 85 ? -1.879 9.132 -14.394 1.00 92.50 85 ASN A N 1
ATOM 634 C CA . ASN A 1 85 ? -2.938 10.117 -14.248 1.00 92.50 85 ASN A CA 1
ATOM 635 C C . ASN A 1 85 ? -2.583 11.112 -13.139 1.00 92.50 85 ASN A C 1
ATOM 637 O O . ASN A 1 85 ? -1.927 10.751 -12.160 1.00 92.50 85 ASN A O 1
ATOM 641 N N . THR A 1 86 ? -3.046 12.349 -13.291 1.00 93.19 86 THR A N 1
ATOM 642 C CA . THR A 1 86 ? -2.822 13.451 -12.357 1.00 93.19 86 THR A CA 1
ATOM 643 C C . THR A 1 86 ? -4.159 14.103 -12.035 1.00 93.19 86 THR A C 1
ATOM 645 O O . THR A 1 86 ? -4.909 14.482 -12.930 1.00 93.19 86 THR A O 1
ATOM 648 N N . PHE A 1 87 ? -4.449 14.276 -10.745 1.00 89.69 87 PHE A N 1
ATOM 649 C CA . PHE A 1 87 ? -5.694 14.881 -10.275 1.00 89.69 87 PHE A CA 1
ATOM 650 C C . PHE A 1 87 ? -5.419 16.126 -9.441 1.00 89.69 87 PHE A C 1
ATOM 652 O O . PHE A 1 87 ? -4.617 16.091 -8.507 1.00 89.69 87 PHE A O 1
ATOM 659 N N . LEU A 1 88 ? -6.162 17.200 -9.709 1.00 92.00 88 LEU A N 1
ATOM 660 C CA . LEU A 1 88 ? -6.255 18.320 -8.782 1.00 92.00 88 LEU A CA 1
ATOM 661 C C . LEU A 1 88 ? -7.221 17.953 -7.653 1.00 92.00 88 LEU A C 1
ATOM 663 O O . LEU A 1 88 ? -8.403 17.697 -7.888 1.00 92.00 88 LEU A O 1
ATOM 667 N N . THR A 1 89 ? -6.727 17.936 -6.416 1.00 91.25 89 THR A N 1
ATOM 668 C CA . THR A 1 89 ? -7.565 17.576 -5.271 1.00 91.25 89 THR A CA 1
ATOM 669 C C . THR A 1 89 ? -8.443 18.745 -4.845 1.00 91.25 89 THR A C 1
ATOM 671 O O . THR A 1 89 ? -7.948 19.726 -4.284 1.00 91.25 89 THR A O 1
ATOM 674 N N . MET A 1 90 ? -9.749 18.650 -5.075 1.00 92.12 90 MET A N 1
ATOM 675 C CA . MET A 1 90 ? -10.710 19.701 -4.722 1.00 92.12 90 MET A CA 1
ATOM 676 C C . MET A 1 90 ? -10.984 19.747 -3.204 1.00 92.12 90 MET A C 1
ATOM 678 O O . MET A 1 90 ? -10.697 18.772 -2.502 1.00 92.12 90 MET A O 1
ATOM 682 N N . PRO A 1 91 ? -11.524 20.854 -2.656 1.00 93.06 91 PRO A N 1
ATOM 683 C CA . PRO A 1 91 ? -11.850 20.957 -1.230 1.00 93.06 91 PRO A CA 1
ATOM 684 C C . PRO A 1 91 ? -12.761 19.833 -0.709 1.00 93.06 91 PRO A C 1
ATOM 686 O O . PRO A 1 91 ? -12.544 19.337 0.390 1.00 93.06 91 PRO A O 1
ATOM 689 N N . GLN A 1 92 ? -13.708 19.349 -1.519 1.00 93.12 92 GLN A N 1
ATOM 690 C CA . GLN A 1 92 ? -14.636 18.264 -1.162 1.00 93.12 92 GLN A CA 1
ATOM 691 C C . GLN A 1 92 ? -13.940 16.903 -0.980 1.00 93.12 92 GLN A C 1
ATOM 693 O O . GLN A 1 92 ? -14.501 15.985 -0.392 1.00 93.12 92 GLN A O 1
ATOM 698 N N . GLN A 1 93 ? -12.712 16.752 -1.486 1.00 93.00 93 GLN A N 1
ATOM 699 C CA . GLN A 1 93 ? -11.920 15.519 -1.390 1.00 93.00 93 GLN A CA 1
ATOM 700 C C . GLN A 1 93 ? -11.001 15.513 -0.159 1.00 93.00 93 GLN A C 1
ATOM 702 O O . GLN A 1 93 ? -10.176 14.606 0.003 1.00 93.00 93 GLN A O 1
ATOM 707 N N . ARG A 1 94 ? -11.122 16.530 0.701 1.00 94.62 94 ARG A N 1
ATOM 708 C CA . ARG A 1 94 ? -10.285 16.747 1.879 1.00 94.62 94 ARG A CA 1
ATOM 709 C C . ARG A 1 94 ? -11.125 16.764 3.146 1.00 94.62 94 ARG A C 1
ATOM 711 O O . ARG A 1 94 ? -12.271 17.200 3.142 1.00 94.62 94 ARG A O 1
ATOM 718 N N . ASN A 1 95 ? -10.530 16.317 4.246 1.00 93.12 95 ASN A N 1
ATOM 719 C CA . ASN A 1 95 ? -11.106 16.531 5.567 1.00 93.12 95 ASN A CA 1
ATOM 720 C C . ASN A 1 95 ? -10.922 17.992 6.020 1.00 93.12 95 ASN A C 1
ATOM 722 O O . ASN A 1 95 ? -10.195 18.766 5.397 1.00 93.12 95 ASN A O 1
ATOM 726 N N . THR A 1 96 ? -11.539 18.365 7.143 1.00 93.25 96 THR A N 1
ATOM 727 C CA . THR A 1 96 ? -11.450 19.721 7.724 1.00 93.25 96 THR A CA 1
ATOM 728 C C . THR A 1 96 ? -10.024 20.143 8.095 1.00 93.25 96 THR A C 1
ATOM 730 O O . THR A 1 96 ? -9.735 21.330 8.172 1.00 93.25 96 THR A O 1
ATOM 733 N N . ALA A 1 97 ? -9.108 19.185 8.267 1.00 90.94 97 ALA A N 1
ATOM 734 C CA . ALA A 1 97 ? -7.681 19.427 8.475 1.00 90.94 97 ALA A CA 1
ATOM 735 C C . ALA A 1 97 ? -6.876 19.514 7.158 1.00 90.94 97 ALA A C 1
ATOM 737 O O . ALA A 1 97 ? -5.646 19.469 7.188 1.00 90.94 97 ALA A O 1
ATOM 738 N N . GLY A 1 98 ? -7.543 19.574 6.000 1.00 91.69 98 GLY A N 1
ATOM 739 C CA . GLY A 1 98 ? -6.932 19.709 4.675 1.00 91.69 98 GLY A CA 1
ATOM 740 C C . GLY A 1 98 ? -6.288 18.438 4.109 1.00 91.69 98 GLY A C 1
ATOM 741 O O . GLY A 1 98 ? -5.665 18.499 3.050 1.00 91.69 98 GLY A O 1
ATOM 742 N N . ARG A 1 99 ? -6.425 17.282 4.771 1.00 93.75 99 ARG A N 1
ATOM 743 C CA . ARG A 1 99 ? -5.835 16.006 4.326 1.00 93.75 99 ARG A CA 1
ATOM 744 C C . ARG A 1 99 ? -6.767 15.290 3.358 1.00 93.75 99 ARG A C 1
ATOM 746 O O . ARG A 1 99 ? -7.966 15.208 3.616 1.00 93.75 99 ARG A O 1
ATOM 753 N N . ILE A 1 100 ? -6.212 14.730 2.284 1.00 95.00 100 ILE A N 1
ATOM 754 C CA . ILE A 1 100 ? -6.985 13.957 1.303 1.00 95.00 100 ILE A CA 1
ATOM 755 C C . ILE A 1 100 ? -7.576 12.708 1.967 1.00 95.00 100 ILE A C 1
ATOM 757 O O . ILE A 1 100 ? -6.900 12.032 2.747 1.00 95.00 100 ILE A O 1
ATOM 761 N N . PHE A 1 101 ? -8.821 12.371 1.637 1.00 95.56 101 PHE A N 1
ATOM 762 C CA . PHE A 1 101 ? -9.416 11.113 2.081 1.00 95.56 101 PHE A CA 1
ATOM 763 C C . PHE A 1 101 ? -8.706 9.907 1.450 1.00 95.56 101 PHE A C 1
ATOM 765 O O . PHE A 1 101 ? -8.587 9.807 0.230 1.00 95.56 101 PHE A O 1
ATOM 772 N N . GLY A 1 102 ? -8.298 8.935 2.273 1.00 94.88 102 GLY A N 1
ATOM 773 C CA . GLY A 1 102 ? -7.649 7.712 1.785 1.00 94.88 102 GLY A CA 1
ATOM 774 C C . GLY A 1 102 ? -8.520 6.923 0.801 1.00 94.88 102 GLY A C 1
ATOM 775 O O . GLY A 1 102 ? -8.018 6.451 -0.213 1.00 94.88 102 GLY A O 1
ATOM 776 N N . GLY A 1 103 ? -9.836 6.859 1.033 1.00 95.31 103 GLY A N 1
ATOM 777 C CA . GLY A 1 103 ? -10.777 6.205 0.116 1.00 95.31 103 GLY A CA 1
ATOM 778 C C . GLY A 1 103 ? -10.824 6.846 -1.276 1.00 95.31 103 GLY A C 1
ATOM 779 O O . GLY A 1 103 ? -10.940 6.136 -2.272 1.00 95.31 103 GLY A O 1
ATOM 780 N N . PHE A 1 104 ? -10.648 8.170 -1.368 1.00 95.00 104 PHE A N 1
ATOM 781 C CA . PHE A 1 104 ? -10.531 8.855 -2.657 1.00 95.00 104 PHE A CA 1
ATOM 782 C C . PHE A 1 104 ? -9.276 8.399 -3.413 1.00 95.00 104 PHE A C 1
ATOM 784 O O . PHE A 1 104 ? -9.369 8.051 -4.589 1.00 95.00 104 PHE A O 1
ATOM 791 N N . LEU A 1 105 ? -8.124 8.329 -2.732 1.00 94.81 105 LEU A N 1
ATOM 792 C CA . LEU A 1 105 ? -6.871 7.850 -3.328 1.00 94.81 105 LEU A CA 1
ATOM 793 C C . LEU A 1 105 ? -6.984 6.394 -3.797 1.00 94.81 105 LEU A C 1
ATOM 795 O O . LEU A 1 105 ? -6.600 6.091 -4.923 1.00 94.81 105 LEU A O 1
ATOM 799 N N . MET A 1 106 ? -7.557 5.513 -2.969 1.00 96.06 106 MET A N 1
ATOM 800 C CA . MET A 1 106 ? -7.742 4.099 -3.320 1.00 96.06 106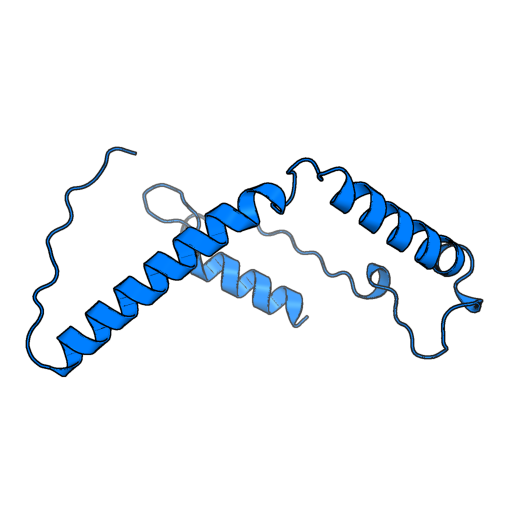 MET A CA 1
ATOM 801 C C . MET A 1 106 ? -8.638 3.934 -4.551 1.00 96.06 106 MET A C 1
ATOM 803 O O . MET A 1 106 ? -8.316 3.157 -5.444 1.00 96.06 106 MET A O 1
ATOM 807 N N . ARG A 1 107 ? -9.725 4.712 -4.643 1.00 94.69 107 ARG A N 1
ATOM 808 C CA . ARG A 1 107 ? -10.618 4.698 -5.808 1.00 94.69 107 ARG A CA 1
ATOM 809 C C . ARG A 1 107 ? -9.890 5.130 -7.080 1.00 94.69 107 ARG A C 1
ATOM 811 O O . ARG A 1 107 ? -10.003 4.447 -8.089 1.00 94.69 107 ARG A O 1
ATOM 818 N N . ARG A 1 108 ? -9.113 6.219 -7.034 1.00 94.69 108 ARG A N 1
ATOM 819 C CA . ARG A 1 108 ? -8.340 6.685 -8.200 1.00 94.69 108 ARG A CA 1
ATOM 820 C C . ARG A 1 108 ? -7.255 5.698 -8.624 1.00 94.69 108 ARG A C 1
ATOM 822 O O . ARG A 1 108 ? -7.065 5.502 -9.818 1.00 94.69 108 ARG A O 1
ATOM 829 N N . ALA A 1 109 ? -6.584 5.059 -7.666 1.00 94.38 109 ALA A N 1
ATOM 830 C CA . ALA A 1 109 ? -5.597 4.022 -7.953 1.00 94.38 109 ALA A CA 1
ATOM 831 C C . ALA A 1 109 ? -6.236 2.800 -8.632 1.00 94.38 109 ALA A C 1
ATOM 833 O O . ALA A 1 109 ? -5.707 2.307 -9.623 1.00 94.38 109 ALA A O 1
ATOM 834 N N . TYR A 1 110 ? -7.396 2.355 -8.139 1.00 95.19 110 TYR A N 1
ATOM 835 C CA . TYR A 1 110 ? -8.145 1.253 -8.742 1.00 95.19 110 TYR A CA 1
ATOM 836 C C . TYR A 1 110 ? -8.621 1.582 -10.163 1.00 95.19 110 TYR A C 1
ATOM 838 O O . TYR A 1 110 ? -8.429 0.783 -11.074 1.00 95.19 110 TYR A O 1
ATOM 846 N N . GLU A 1 111 ? -9.203 2.769 -10.361 1.00 94.56 111 GLU A N 1
ATOM 847 C CA . GLU A 1 111 ? -9.650 3.226 -11.682 1.00 94.56 111 GLU A CA 1
ATOM 848 C C . GLU A 1 111 ? -8.487 3.247 -12.680 1.00 94.56 111 GLU A C 1
ATOM 850 O O . GLU A 1 111 ? -8.620 2.704 -13.774 1.00 94.56 111 GLU A O 1
ATOM 855 N N . LEU A 1 112 ? -7.332 3.796 -12.286 1.00 94.75 112 LEU A N 1
ATOM 856 C CA . LEU A 1 112 ? -6.145 3.844 -13.140 1.00 94.75 112 LEU A CA 1
ATOM 857 C C . LEU A 1 112 ? -5.613 2.449 -13.482 1.00 94.75 112 LEU A C 1
ATOM 859 O O . LEU A 1 112 ? -5.262 2.209 -14.627 1.00 94.75 112 LEU A O 1
ATOM 863 N N . ALA A 1 113 ? -5.568 1.530 -12.515 1.00 92.38 113 ALA A N 1
ATOM 864 C CA . ALA A 1 113 ? -5.068 0.172 -12.737 1.00 92.38 113 ALA A CA 1
ATOM 865 C C . ALA A 1 113 ? -5.973 -0.671 -13.655 1.00 92.38 113 ALA A C 1
ATOM 867 O O . ALA A 1 113 ? -5.518 -1.665 -14.214 1.00 92.38 113 ALA A O 1
ATOM 868 N N . ARG A 1 114 ? -7.256 -0.305 -13.777 1.00 86.88 114 ARG A N 1
ATOM 869 C CA . ARG A 1 114 ? -8.253 -0.993 -14.614 1.00 86.88 114 ARG A CA 1
ATOM 870 C C . ARG A 1 114 ? -8.389 -0.406 -16.026 1.00 86.88 114 ARG A C 1
ATOM 872 O O . ARG A 1 114 ? -8.992 -1.086 -16.865 1.00 86.88 114 ARG A O 1
ATOM 879 N N . SER A 1 115 ? -7.933 0.836 -16.221 1.00 74.12 115 SER A N 1
ATOM 880 C CA . SER A 1 115 ? -8.047 1.610 -17.470 1.00 74.12 115 SER A CA 1
ATOM 881 C C . SER A 1 115 ? -7.223 0.993 -18.594 1.00 74.12 115 SER A C 1
ATOM 883 O O . SER A 1 115 ? -7.676 1.101 -19.751 1.00 74.12 115 SER A O 1
#

Organism: NCBI:txid141414